Protein AF-A0AAP2KZ64-F1 (afdb_monomer_lite)

Structure (mmCIF, N/CA/C/O backbone):
data_AF-A0AAP2KZ64-F1
#
_entry.id   AF-A0AAP2KZ64-F1
#
loop_
_atom_site.group_PDB
_atom_site.id
_atom_site.type_symbol
_atom_site.label_atom_id
_atom_site.label_alt_id
_atom_site.label_comp_id
_atom_site.label_asym_id
_atom_site.label_entity_id
_atom_site.label_seq_id
_atom_site.pdbx_PDB_ins_code
_atom_site.Cartn_x
_atom_site.Cartn_y
_atom_site.Cartn_z
_atom_site.occupancy
_atom_site.B_iso_or_equiv
_atom_site.auth_seq_id
_atom_site.auth_comp_id
_atom_site.auth_asym_id
_atom_site.auth_atom_id
_atom_site.pdbx_PDB_model_num
ATOM 1 N N . MET A 1 1 ? 0.411 -4.160 -21.267 1.00 91.44 1 MET A N 1
ATOM 2 C CA . MET A 1 1 ? 0.367 -4.655 -19.869 1.00 91.44 1 MET A CA 1
ATOM 3 C C . MET A 1 1 ? -0.838 -4.017 -19.192 1.00 91.44 1 MET A C 1
ATOM 5 O O . MET A 1 1 ? -1.169 -2.903 -19.572 1.00 91.44 1 MET A O 1
ATOM 9 N N . ASN A 1 2 ? -1.515 -4.678 -18.248 1.00 93.38 2 ASN A N 1
ATOM 10 C CA . ASN A 1 2 ? -2.623 -4.044 -17.516 1.00 93.38 2 ASN A CA 1
ATOM 11 C C . ASN A 1 2 ? -2.088 -2.845 -16.687 1.00 93.38 2 ASN A C 1
ATOM 13 O O . ASN A 1 2 ? -1.080 -3.012 -15.989 1.00 93.38 2 ASN A O 1
ATOM 17 N N . PRO A 1 3 ? -2.738 -1.661 -16.728 1.00 96.75 3 PRO A N 1
ATOM 18 C CA . PRO A 1 3 ? -2.395 -0.515 -15.885 1.00 96.75 3 PRO A CA 1
ATOM 19 C C . PRO A 1 3 ? -2.244 -0.835 -14.392 1.00 96.75 3 PRO A C 1
ATOM 21 O O . PRO A 1 3 ? -1.328 -0.323 -13.752 1.00 96.75 3 PRO A O 1
ATOM 24 N N . GLU A 1 4 ? -3.092 -1.702 -13.834 1.00 97.00 4 GLU A N 1
ATOM 25 C CA . GLU A 1 4 ? -3.027 -2.089 -12.417 1.00 97.00 4 GLU A CA 1
ATOM 26 C C . GLU A 1 4 ? -1.751 -2.878 -12.083 1.00 97.00 4 GLU A C 1
ATOM 28 O O . GLU A 1 4 ? -1.150 -2.686 -11.021 1.00 97.00 4 GLU A O 1
ATOM 33 N N . THR A 1 5 ? -1.287 -3.718 -13.011 1.00 97.94 5 THR A N 1
ATOM 34 C CA . THR A 1 5 ? -0.024 -4.449 -12.875 1.00 97.94 5 THR A CA 1
ATOM 35 C C . THR A 1 5 ? 1.155 -3.483 -12.873 1.00 97.94 5 THR A C 1
ATOM 37 O O . THR A 1 5 ? 1.983 -3.542 -11.967 1.00 97.94 5 THR A O 1
ATOM 40 N N . MET A 1 6 ? 1.209 -2.547 -13.829 1.00 98.44 6 MET A N 1
ATOM 41 C CA . MET A 1 6 ? 2.279 -1.539 -13.877 1.00 98.44 6 MET A CA 1
ATOM 42 C C . MET A 1 6 ? 2.272 -0.658 -12.627 1.00 98.44 6 MET A C 1
ATOM 44 O O . MET A 1 6 ? 3.324 -0.429 -12.035 1.00 98.44 6 MET A O 1
ATOM 48 N N . TYR A 1 7 ? 1.091 -0.234 -12.174 1.00 98.50 7 TYR A N 1
ATOM 49 C CA . TYR A 1 7 ? 0.931 0.507 -10.928 1.00 98.50 7 TYR A CA 1
ATOM 50 C C . TYR A 1 7 ? 1.489 -0.260 -9.724 1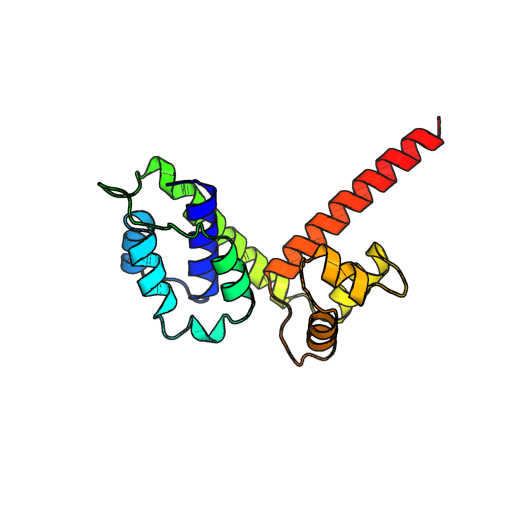.00 98.50 7 TYR A C 1
ATOM 52 O O . TYR A 1 7 ? 2.312 0.268 -8.976 1.00 98.50 7 TYR A O 1
ATOM 60 N N . THR A 1 8 ? 1.116 -1.530 -9.574 1.00 98.12 8 THR A N 1
ATOM 61 C CA . THR A 1 8 ? 1.605 -2.392 -8.490 1.00 98.12 8 THR A CA 1
ATOM 62 C C . THR A 1 8 ? 3.123 -2.592 -8.571 1.00 98.12 8 THR A C 1
ATOM 64 O O . THR A 1 8 ? 3.801 -2.514 -7.550 1.00 98.12 8 THR A O 1
ATOM 67 N N . LEU A 1 9 ? 3.696 -2.749 -9.767 1.00 98.56 9 LEU A N 1
ATOM 68 C CA . LEU A 1 9 ? 5.148 -2.852 -9.964 1.00 98.56 9 LEU A CA 1
ATOM 69 C C . LEU A 1 9 ? 5.902 -1.579 -9.573 1.00 98.56 9 LEU A C 1
ATOM 71 O O . LEU A 1 9 ? 6.990 -1.665 -9.002 1.00 98.56 9 LEU A O 1
ATOM 75 N N . GLY A 1 10 ? 5.322 -0.404 -9.821 1.00 98.38 10 GLY A N 1
ATOM 76 C CA . GLY A 1 10 ? 5.857 0.863 -9.327 1.00 98.38 10 GLY A CA 1
ATOM 77 C C . GLY A 1 10 ? 5.922 0.899 -7.803 1.00 98.38 10 GLY A C 1
ATOM 78 O O . GLY A 1 10 ? 6.960 1.239 -7.230 1.00 98.38 10 GLY A O 1
ATOM 79 N N . GLN A 1 11 ? 4.844 0.464 -7.140 1.00 98.12 11 GLN A N 1
ATOM 80 C CA . GLN A 1 11 ? 4.801 0.353 -5.679 1.00 98.12 11 GLN A CA 1
ATOM 81 C C . GLN A 1 11 ? 5.845 -0.642 -5.160 1.00 98.12 11 GLN A C 1
ATOM 83 O O . GLN A 1 11 ? 6.593 -0.308 -4.246 1.00 98.12 11 GLN A O 1
ATOM 88 N N . ILE A 1 12 ? 5.943 -1.829 -5.772 1.00 98.31 12 ILE A N 1
ATOM 89 C CA . ILE A 1 12 ? 6.925 -2.864 -5.408 1.00 98.31 12 ILE A CA 1
ATOM 90 C C . ILE A 1 12 ? 8.343 -2.322 -5.526 1.00 98.31 12 ILE A C 1
ATOM 92 O O . ILE A 1 12 ? 9.148 -2.499 -4.616 1.00 98.31 12 ILE A O 1
ATOM 96 N N . THR A 1 13 ? 8.641 -1.629 -6.623 1.00 98.38 13 THR A N 1
ATOM 97 C CA . THR A 1 13 ? 9.978 -1.096 -6.884 1.00 98.38 13 THR A CA 1
ATOM 98 C C . THR A 1 13 ? 10.357 -0.074 -5.821 1.00 98.38 13 THR A C 1
ATOM 100 O O . THR A 1 13 ? 11.416 -0.198 -5.212 1.00 98.38 13 THR A O 1
ATOM 103 N N . ARG A 1 14 ? 9.477 0.891 -5.523 1.00 97.50 14 ARG A N 1
ATOM 104 C CA . ARG A 1 14 ? 9.742 1.882 -4.472 1.00 97.50 14 ARG A CA 1
ATOM 105 C C . ARG A 1 14 ? 9.809 1.258 -3.075 1.00 97.50 14 ARG A C 1
ATOM 107 O O . ARG A 1 14 ? 10.586 1.716 -2.246 1.00 97.50 14 ARG A O 1
ATOM 114 N N . CYS A 1 15 ? 9.000 0.234 -2.812 1.00 96.81 15 CYS A N 1
ATOM 115 C CA . CYS A 1 15 ? 8.987 -0.507 -1.553 1.00 96.81 15 CYS A CA 1
ATOM 116 C C . CYS A 1 15 ? 10.301 -1.268 -1.323 1.00 96.81 15 CYS A C 1
ATOM 118 O O . CYS A 1 15 ? 10.896 -1.167 -0.253 1.00 96.81 15 CYS A O 1
ATOM 120 N N . ALA A 1 16 ? 10.777 -1.987 -2.339 1.00 97.31 16 ALA A N 1
ATOM 121 C CA . ALA A 1 16 ? 12.004 -2.771 -2.272 1.00 97.31 16 ALA A CA 1
ATOM 122 C C . ALA A 1 16 ? 13.276 -1.908 -2.335 1.00 97.31 16 ALA A C 1
ATOM 124 O O . ALA A 1 16 ? 14.313 -2.323 -1.821 1.00 97.31 16 ALA A O 1
ATOM 125 N N . LEU A 1 17 ? 13.207 -0.725 -2.956 1.00 96.75 17 LEU A N 1
ATOM 126 C CA . LEU A 1 17 ? 14.326 0.200 -3.171 1.00 96.75 17 LEU A CA 1
ATOM 127 C C . LEU A 1 17 ? 13.964 1.593 -2.608 1.00 96.75 17 LEU A C 1
ATOM 129 O O . LEU A 1 17 ? 13.648 2.519 -3.366 1.00 96.75 17 LEU A O 1
ATOM 133 N N . PRO A 1 18 ? 13.981 1.758 -1.270 1.00 92.69 18 PRO A N 1
ATOM 134 C CA . PRO A 1 18 ? 13.498 2.970 -0.600 1.00 92.69 18 PRO A CA 1
ATOM 135 C C . PRO A 1 18 ? 14.346 4.219 -0.877 1.00 92.69 18 PRO A C 1
ATOM 137 O O . PRO A 1 18 ? 13.838 5.333 -0.753 1.00 92.69 18 PRO A O 1
ATOM 140 N N . ASP A 1 19 ? 15.591 4.063 -1.324 1.00 93.62 19 ASP A N 1
ATOM 141 C CA . ASP A 1 19 ? 16.456 5.180 -1.734 1.00 93.62 19 ASP A CA 1
ATOM 142 C C . ASP A 1 19 ? 16.329 5.504 -3.230 1.00 93.62 19 ASP A C 1
ATOM 144 O O . ASP A 1 19 ? 16.741 6.565 -3.685 1.00 93.62 19 ASP A O 1
ATOM 148 N N . GLY A 1 20 ? 15.641 4.643 -3.980 1.00 93.94 20 GLY A N 1
ATOM 149 C CA . GLY A 1 20 ? 15.450 4.757 -5.419 1.00 93.94 20 GLY A CA 1
ATOM 150 C C . GLY A 1 20 ? 16.047 3.570 -6.162 1.00 93.94 20 GLY A C 1
ATOM 151 O O . GLY A 1 20 ? 16.956 2.906 -5.670 1.00 93.94 20 GLY A O 1
ATOM 152 N N . ALA A 1 21 ? 15.495 3.279 -7.336 1.00 95.19 21 ALA A N 1
ATOM 153 C CA . ALA A 1 21 ? 16.067 2.298 -8.248 1.00 95.19 21 ALA A CA 1
ATOM 154 C C . ALA A 1 21 ? 16.974 2.996 -9.265 1.00 95.19 21 ALA A C 1
ATOM 156 O O . ALA A 1 21 ? 16.665 4.105 -9.705 1.00 95.19 21 ALA A O 1
ATOM 157 N N . GLU A 1 22 ? 18.047 2.318 -9.666 1.00 95.94 22 GLU A N 1
ATOM 158 C CA . GLU A 1 22 ? 18.917 2.793 -10.744 1.00 95.94 22 GLU A CA 1
ATOM 159 C C . GLU A 1 22 ? 18.136 2.930 -12.065 1.00 95.94 22 GLU A C 1
ATOM 161 O O . GLU A 1 22 ? 17.254 2.098 -12.333 1.00 95.94 22 GLU A O 1
ATOM 166 N N . PRO A 1 23 ? 18.452 3.927 -12.913 1.00 96.56 23 PRO A N 1
ATOM 167 C CA . PRO A 1 23 ? 17.749 4.159 -14.175 1.00 96.56 23 PRO A CA 1
ATOM 168 C C . PRO A 1 23 ? 17.663 2.915 -15.065 1.00 96.56 23 PRO A C 1
ATOM 170 O O . PRO A 1 23 ? 16.591 2.591 -15.566 1.00 96.56 23 PRO A O 1
ATOM 173 N N . GLU A 1 24 ? 18.740 2.134 -15.177 1.00 96.12 24 GLU A N 1
ATOM 174 C CA . GLU A 1 24 ? 18.758 0.926 -16.007 1.00 96.12 24 GLU A CA 1
ATOM 175 C C . GLU A 1 24 ? 17.820 -0.162 -15.465 1.00 96.12 24 GLU A C 1
ATOM 177 O O . GLU A 1 24 ? 17.284 -0.975 -16.220 1.00 96.12 24 GLU A O 1
ATOM 182 N N . MET A 1 25 ? 17.613 -0.211 -14.144 1.00 96.69 25 MET A N 1
ATOM 183 C CA . MET A 1 25 ? 16.641 -1.123 -13.548 1.00 96.69 25 MET A CA 1
ATOM 184 C C . MET A 1 25 ? 15.216 -0.676 -13.870 1.00 96.69 25 MET A C 1
ATOM 186 O O . MET A 1 25 ? 14.386 -1.518 -14.217 1.00 96.69 25 MET A O 1
ATOM 190 N N . ILE A 1 26 ? 14.949 0.630 -13.789 1.00 97.81 26 ILE A N 1
ATOM 191 C CA . ILE A 1 26 ? 13.664 1.213 -14.174 1.00 97.81 26 ILE A CA 1
ATOM 192 C C . ILE A 1 26 ? 13.358 0.918 -15.643 1.00 97.81 26 ILE A C 1
ATOM 194 O O . ILE A 1 26 ? 12.282 0.398 -15.928 1.00 97.81 26 ILE A O 1
ATOM 198 N N . ASP A 1 27 ? 14.306 1.151 -16.551 1.00 97.62 27 ASP A N 1
ATOM 199 C CA . ASP A 1 27 ? 14.132 0.891 -17.984 1.00 97.62 27 ASP A CA 1
ATOM 200 C C . ASP A 1 27 ? 13.751 -0.570 -18.251 1.00 97.62 27 ASP A C 1
ATOM 202 O O . ASP A 1 27 ? 12.831 -0.862 -19.021 1.00 97.62 27 ASP A O 1
ATOM 206 N N . VAL A 1 28 ? 14.403 -1.507 -17.551 1.00 98.12 28 VAL A N 1
ATOM 207 C CA . VAL A 1 28 ? 14.070 -2.931 -17.653 1.00 98.12 28 VAL A CA 1
ATOM 208 C C . VAL A 1 28 ? 12.664 -3.211 -17.134 1.00 98.12 28 VAL A C 1
ATOM 210 O O . VAL A 1 28 ? 11.938 -3.934 -17.799 1.00 98.12 28 VAL A O 1
ATOM 213 N N . ILE A 1 29 ? 12.237 -2.663 -15.993 1.00 97.94 29 ILE A N 1
ATOM 214 C CA . ILE A 1 29 ? 10.882 -2.912 -15.462 1.00 97.94 29 ILE A CA 1
ATOM 215 C C . ILE A 1 29 ? 9.810 -2.307 -16.374 1.00 97.94 29 ILE A C 1
ATOM 217 O O . ILE A 1 29 ? 8.761 -2.916 -16.585 1.00 97.94 29 ILE A O 1
ATOM 221 N N . LEU A 1 30 ? 10.073 -1.120 -16.923 1.00 98.19 30 LEU A N 1
ATOM 222 C CA . LEU A 1 30 ? 9.144 -0.426 -17.801 1.00 98.19 30 LEU A CA 1
ATOM 223 C C . LEU A 1 30 ? 8.919 -1.182 -19.108 1.00 98.19 30 LEU A C 1
ATOM 225 O O . LEU A 1 30 ? 7.795 -1.185 -19.589 1.00 98.19 30 LEU A O 1
ATOM 229 N N . VAL A 1 31 ? 9.938 -1.845 -19.665 1.00 98.06 31 VAL A N 1
ATOM 230 C CA . VAL A 1 31 ? 9.827 -2.577 -20.941 1.00 98.06 31 VAL A CA 1
ATOM 231 C C . VAL A 1 31 ? 9.556 -4.072 -20.734 1.00 98.06 31 VAL A C 1
ATOM 233 O O . VAL A 1 31 ? 8.773 -4.658 -21.482 1.00 98.06 31 VAL A O 1
ATOM 236 N N . GLN A 1 32 ? 10.163 -4.683 -19.716 1.00 98.38 32 GLN A N 1
ATOM 237 C CA . GLN A 1 32 ? 10.129 -6.112 -19.371 1.00 98.38 32 GLN A CA 1
ATOM 238 C C . GLN A 1 32 ? 9.746 -6.309 -17.886 1.00 98.38 32 GLN A C 1
ATOM 240 O O . GLN A 1 32 ? 10.604 -6.589 -17.041 1.00 98.38 32 GLN A O 1
ATOM 245 N N . PRO A 1 33 ? 8.456 -6.157 -17.537 1.00 98.00 33 PRO A N 1
ATOM 246 C CA . PRO A 1 33 ? 7.978 -6.118 -16.156 1.00 98.00 33 PRO A CA 1
ATOM 247 C C . PRO A 1 33 ? 8.298 -7.350 -15.302 1.00 98.00 33 PRO A C 1
ATOM 249 O O . PRO A 1 33 ? 8.655 -7.205 -14.133 1.00 98.00 33 PRO A O 1
ATOM 252 N N . ALA A 1 34 ? 8.188 -8.557 -15.859 1.00 98.19 34 ALA A N 1
ATOM 253 C CA . ALA A 1 34 ? 8.464 -9.797 -15.137 1.00 98.19 34 ALA A CA 1
ATOM 254 C C . ALA A 1 34 ? 9.971 -9.955 -14.888 1.00 98.19 34 ALA A C 1
ATOM 256 O O . ALA A 1 34 ? 10.397 -10.259 -13.770 1.00 98.19 34 ALA A O 1
ATOM 257 N N . THR A 1 35 ? 10.792 -9.668 -15.904 1.00 98.25 35 THR A N 1
ATOM 258 C CA . THR A 1 35 ? 12.257 -9.654 -15.768 1.00 98.25 35 THR A CA 1
ATOM 259 C C . THR A 1 35 ? 12.714 -8.582 -14.775 1.00 98.25 35 THR A C 1
ATOM 261 O O . THR A 1 35 ? 13.557 -8.842 -13.913 1.00 98.25 35 THR A O 1
ATOM 264 N N . GLY A 1 36 ? 12.143 -7.382 -14.858 1.00 98.06 36 GLY A N 1
ATOM 265 C CA . GLY A 1 36 ? 12.412 -6.278 -13.945 1.00 98.06 36 GLY A CA 1
ATOM 266 C C . GLY A 1 36 ? 12.044 -6.616 -12.503 1.00 98.06 36 GLY A C 1
ATOM 267 O O . GLY A 1 36 ? 12.877 -6.453 -11.612 1.00 98.06 36 GLY A O 1
ATOM 268 N N . LEU A 1 37 ? 10.854 -7.181 -12.270 1.00 98.19 37 LEU A N 1
ATOM 269 C CA . LEU A 1 37 ? 10.442 -7.666 -10.952 1.00 98.19 37 LEU A CA 1
ATOM 270 C C . LEU A 1 37 ? 11.446 -8.678 -10.392 1.00 98.19 37 LEU A C 1
ATOM 272 O O . LEU A 1 37 ? 11.871 -8.548 -9.247 1.00 98.19 37 LEU A O 1
ATOM 276 N N . ALA A 1 38 ? 11.887 -9.649 -11.195 1.00 97.94 38 ALA A N 1
ATOM 277 C CA . ALA A 1 38 ? 12.884 -10.623 -10.756 1.00 97.94 38 ALA A CA 1
ATOM 278 C C . ALA A 1 38 ? 14.208 -9.960 -10.330 1.00 97.94 38 ALA A C 1
ATOM 280 O O . ALA A 1 38 ? 14.843 -10.421 -9.380 1.00 97.94 38 ALA A O 1
ATOM 281 N N . LYS A 1 39 ? 14.623 -8.868 -10.988 1.00 97.94 39 LYS A N 1
ATOM 282 C CA . LYS A 1 39 ? 15.790 -8.072 -10.570 1.00 97.94 39 LYS A CA 1
ATOM 283 C C . LYS A 1 39 ? 15.537 -7.328 -9.259 1.00 97.94 39 LYS A C 1
ATOM 285 O O . LYS A 1 39 ? 16.375 -7.405 -8.364 1.00 97.94 39 LYS A O 1
ATOM 290 N N . VAL A 1 40 ? 14.382 -6.675 -9.120 1.00 97.88 40 VAL A N 1
ATOM 291 C CA . VAL A 1 40 ? 13.983 -5.964 -7.892 1.00 97.88 40 VAL A CA 1
ATOM 292 C C . VAL A 1 40 ? 13.969 -6.913 -6.695 1.00 97.88 40 VAL A C 1
ATOM 294 O O . VAL A 1 40 ? 14.582 -6.619 -5.671 1.00 97.88 40 VAL A O 1
ATOM 297 N N . MET A 1 41 ? 13.353 -8.089 -6.838 1.00 97.38 41 MET A N 1
ATOM 298 C CA . MET A 1 41 ? 13.254 -9.092 -5.770 1.00 97.38 41 MET A CA 1
ATOM 299 C C . MET A 1 41 ? 14.613 -9.664 -5.346 1.00 97.38 41 MET A C 1
ATOM 301 O O . MET A 1 41 ? 14.757 -10.142 -4.224 1.00 97.38 41 MET A O 1
ATOM 305 N N . ARG A 1 42 ? 15.622 -9.611 -6.224 1.00 96.62 42 ARG A N 1
ATOM 306 C CA . ARG A 1 42 ? 17.000 -10.036 -5.930 1.00 96.62 42 ARG A CA 1
ATOM 307 C C . ARG A 1 42 ? 17.873 -8.914 -5.368 1.00 96.62 42 ARG A C 1
ATOM 309 O O . ARG A 1 42 ? 19.035 -9.163 -5.051 1.00 96.62 42 ARG A O 1
ATOM 316 N N . SER A 1 43 ? 17.353 -7.692 -5.261 1.00 95.94 43 SER A N 1
ATOM 317 C CA . SER A 1 43 ? 18.118 -6.572 -4.719 1.00 95.94 43 SER A CA 1
ATOM 318 C C . SER A 1 43 ? 18.435 -6.787 -3.228 1.00 95.94 43 SER A C 1
ATOM 320 O O . SER A 1 43 ? 17.635 -7.389 -2.502 1.00 95.94 43 SER A O 1
ATOM 322 N N . PRO A 1 44 ? 19.580 -6.289 -2.723 1.00 94.81 44 PRO A N 1
ATOM 323 C CA . PRO A 1 44 ? 19.955 -6.462 -1.318 1.00 94.81 44 PRO A CA 1
ATOM 324 C C . PRO A 1 44 ? 18.945 -5.881 -0.323 1.00 94.81 44 PRO A C 1
ATOM 326 O O . PRO A 1 44 ? 18.872 -6.355 0.813 1.00 94.81 44 PRO A O 1
ATOM 329 N N . THR A 1 45 ? 18.185 -4.865 -0.737 1.00 95.69 45 THR A N 1
ATOM 330 C CA . THR A 1 45 ? 17.235 -4.133 0.104 1.00 95.69 45 THR A CA 1
ATOM 331 C C . THR A 1 45 ? 15.846 -4.768 0.147 1.00 95.69 45 THR A C 1
ATOM 333 O O . THR A 1 45 ? 15.162 -4.622 1.158 1.00 95.69 45 THR A O 1
ATOM 336 N N . ALA A 1 46 ? 15.451 -5.543 -0.873 1.00 94.50 46 ALA A N 1
ATOM 337 C CA . ALA A 1 46 ? 14.122 -6.162 -0.954 1.00 94.50 46 ALA A CA 1
ATOM 338 C C . ALA A 1 46 ? 13.769 -7.001 0.286 1.00 94.50 46 ALA A C 1
ATOM 340 O O . ALA A 1 46 ? 12.646 -6.948 0.779 1.00 94.50 46 ALA A O 1
ATOM 341 N N . LYS A 1 47 ? 14.746 -7.716 0.859 1.00 90.31 47 LYS A N 1
ATOM 342 C CA . LYS A 1 47 ? 14.550 -8.533 2.071 1.00 90.31 47 LYS A CA 1
ATOM 343 C C . LYS A 1 47 ? 14.148 -7.729 3.317 1.00 90.31 47 LYS A C 1
ATOM 345 O O . LYS A 1 47 ? 13.634 -8.313 4.265 1.00 90.31 47 LYS A O 1
ATOM 350 N N . TYR A 1 48 ? 14.391 -6.417 3.336 1.00 90.38 48 TYR A N 1
ATOM 351 C CA . TYR A 1 48 ? 14.020 -5.536 4.447 1.00 90.38 48 TYR A CA 1
ATOM 352 C C . TYR A 1 48 ? 12.645 -4.882 4.263 1.00 90.38 48 TYR A C 1
ATOM 354 O O . TYR A 1 48 ? 12.127 -4.305 5.214 1.00 90.38 48 TYR A O 1
ATOM 362 N N . ALA A 1 49 ? 12.035 -4.991 3.079 1.00 91.62 49 ALA A N 1
ATOM 363 C CA . ALA A 1 49 ? 10.716 -4.422 2.799 1.00 91.62 49 ALA A CA 1
ATOM 364 C C . ALA A 1 49 ? 9.569 -5.186 3.494 1.00 91.62 49 ALA A C 1
ATOM 366 O O . ALA A 1 49 ? 8.492 -4.635 3.719 1.00 91.62 49 ALA A O 1
ATOM 367 N N . GLY A 1 50 ? 9.818 -6.440 3.885 1.00 90.75 50 GLY A N 1
ATOM 368 C CA . GLY A 1 50 ? 8.949 -7.215 4.768 1.00 90.75 50 GLY A CA 1
ATOM 369 C C . GLY A 1 50 ? 7.503 -7.319 4.279 1.00 90.75 50 GLY A C 1
ATOM 370 O O . GLY A 1 50 ? 7.237 -7.591 3.113 1.00 90.75 50 GLY A O 1
ATOM 371 N N . GLU A 1 51 ? 6.562 -7.097 5.198 1.00 91.38 51 GLU A N 1
ATOM 372 C CA . GLU A 1 51 ? 5.135 -7.344 4.967 1.00 91.38 51 GLU A CA 1
ATOM 373 C C . GLU A 1 51 ? 4.513 -6.449 3.884 1.00 91.38 51 GLU A C 1
ATOM 375 O O . GLU A 1 51 ? 3.580 -6.882 3.208 1.00 91.38 51 GLU A O 1
ATOM 380 N N . ASP A 1 52 ? 5.013 -5.226 3.678 1.00 93.12 52 ASP A N 1
ATOM 381 C CA . ASP A 1 52 ? 4.534 -4.380 2.580 1.00 93.12 52 ASP A CA 1
ATOM 382 C C . ASP A 1 52 ? 4.832 -5.021 1.219 1.00 93.12 52 ASP A C 1
ATOM 384 O O . ASP A 1 52 ? 3.959 -5.057 0.350 1.00 93.12 52 ASP A O 1
ATOM 388 N N . LEU A 1 53 ? 6.032 -5.585 1.046 1.00 95.62 53 LEU A N 1
ATOM 389 C CA . LEU A 1 53 ? 6.411 -6.248 -0.198 1.00 95.62 53 LEU A CA 1
ATOM 390 C C . LEU A 1 53 ? 5.555 -7.493 -0.445 1.00 95.62 53 LEU A C 1
ATOM 392 O O . LEU A 1 53 ? 5.042 -7.656 -1.550 1.00 95.62 53 LEU A O 1
ATOM 396 N N . ASP A 1 54 ? 5.319 -8.313 0.582 1.00 93.75 54 ASP A N 1
ATOM 397 C CA . ASP A 1 54 ? 4.452 -9.497 0.485 1.00 93.75 54 ASP A CA 1
ATOM 398 C C . ASP A 1 54 ? 3.024 -9.116 0.045 1.00 93.75 54 ASP A C 1
ATOM 400 O O . ASP A 1 54 ? 2.443 -9.715 -0.868 1.00 93.75 54 ASP A O 1
ATOM 404 N N . ARG A 1 55 ? 2.457 -8.063 0.655 1.00 92.31 55 ARG A N 1
ATOM 405 C CA . ARG A 1 55 ? 1.126 -7.538 0.306 1.00 92.31 55 ARG A CA 1
ATOM 406 C C . ARG A 1 55 ? 1.075 -7.008 -1.123 1.00 92.31 55 ARG A C 1
ATOM 408 O O . ARG A 1 55 ? 0.068 -7.190 -1.799 1.00 92.31 55 ARG A O 1
ATOM 415 N N . LEU A 1 56 ? 2.128 -6.348 -1.594 1.00 95.75 56 LEU A N 1
ATOM 416 C CA . LEU A 1 56 ? 2.176 -5.829 -2.959 1.00 95.75 56 LEU A CA 1
ATOM 417 C C . LEU A 1 56 ? 2.350 -6.944 -3.995 1.00 95.75 56 LEU A C 1
ATOM 419 O O . LEU A 1 56 ? 1.655 -6.938 -5.007 1.00 95.75 56 LEU A O 1
ATOM 423 N N . VAL A 1 57 ? 3.224 -7.918 -3.737 1.00 96.31 57 VAL A N 1
ATOM 424 C CA . VAL A 1 57 ? 3.456 -9.057 -4.638 1.00 96.31 57 VAL A CA 1
ATOM 425 C C . VAL A 1 57 ? 2.191 -9.901 -4.790 1.00 96.31 57 VAL A C 1
ATOM 427 O O . VAL A 1 57 ? 1.857 -10.274 -5.908 1.00 96.31 57 VAL A O 1
ATOM 430 N N . SER A 1 58 ? 1.430 -10.119 -3.713 1.00 94.44 58 SER A N 1
ATOM 431 C CA . SER A 1 58 ? 0.157 -10.864 -3.776 1.00 94.44 58 SER A CA 1
ATOM 432 C C . SER A 1 58 ? -0.947 -10.199 -4.614 1.00 94.44 58 SER A C 1
ATOM 434 O O . SER A 1 58 ? -1.972 -10.822 -4.870 1.00 94.44 58 SER A O 1
ATOM 436 N N . ARG A 1 59 ? -0.760 -8.944 -5.049 1.00 94.56 59 ARG A N 1
ATOM 437 C CA . ARG A 1 59 ? -1.680 -8.238 -5.960 1.00 94.56 59 ARG A CA 1
ATOM 438 C C . ARG A 1 59 ? -1.323 -8.420 -7.435 1.00 94.56 59 ARG A C 1
ATOM 440 O O . ARG A 1 59 ? -2.085 -7.989 -8.297 1.00 94.56 59 ARG A O 1
ATOM 447 N N . LEU A 1 60 ? -0.151 -8.974 -7.736 1.00 97.06 60 LEU A N 1
ATOM 448 C CA . LEU A 1 60 ? 0.246 -9.254 -9.109 1.00 97.06 60 LEU A CA 1
ATOM 449 C C . LEU A 1 60 ? -0.544 -10.448 -9.664 1.00 97.06 60 LEU A C 1
ATOM 451 O O . LEU A 1 60 ? -0.938 -11.324 -8.898 1.00 97.06 60 LEU A O 1
ATOM 455 N N . PRO A 1 61 ? -0.769 -10.500 -10.988 1.00 96.56 61 PRO A N 1
ATOM 456 C CA . PRO A 1 61 ? -1.364 -11.673 -11.613 1.00 96.56 61 PRO A CA 1
ATOM 457 C C . PRO A 1 61 ? -0.406 -12.873 -11.538 1.00 96.56 61 PRO A C 1
ATOM 459 O O . PRO A 1 61 ? 0.804 -12.714 -11.717 1.00 96.56 61 PRO A O 1
ATOM 462 N N . ASP A 1 62 ? -0.954 -14.072 -11.324 1.00 94.62 62 ASP A N 1
ATOM 463 C CA . ASP A 1 62 ? -0.178 -15.318 -11.210 1.00 94.62 62 ASP A CA 1
ATOM 464 C C . ASP A 1 62 ? 0.609 -15.657 -12.492 1.00 94.62 62 ASP A C 1
ATOM 466 O O . ASP A 1 62 ? 1.633 -16.337 -12.442 1.00 94.62 62 ASP A O 1
ATOM 470 N N . ASP A 1 63 ? 0.152 -15.170 -13.648 1.00 94.62 63 ASP A N 1
ATOM 471 C CA . ASP A 1 63 ? 0.727 -15.401 -14.977 1.00 94.62 63 ASP A CA 1
ATOM 472 C C . ASP A 1 63 ? 1.557 -14.213 -15.504 1.00 94.62 63 ASP A C 1
ATOM 474 O O . ASP A 1 63 ? 1.751 -14.057 -16.717 1.00 94.62 63 ASP A O 1
ATOM 478 N N . LEU A 1 64 ? 2.077 -13.371 -14.598 1.00 96.69 64 LEU A N 1
ATOM 479 C CA . LEU A 1 64 ? 2.922 -12.232 -14.953 1.00 96.69 64 LEU A CA 1
ATOM 480 C C . LEU A 1 64 ? 4.090 -12.658 -15.858 1.00 96.69 64 LEU A C 1
ATOM 482 O O . LEU A 1 64 ? 4.975 -13.420 -15.470 1.00 96.69 64 LEU A O 1
ATOM 486 N N . SER A 1 65 ? 4.122 -12.098 -17.064 1.00 97.12 65 SER A N 1
ATOM 487 C CA . SER A 1 65 ? 5.135 -12.379 -18.078 1.00 97.12 65 SER A CA 1
ATOM 488 C C . SER A 1 65 ? 5.473 -11.127 -18.886 1.00 97.12 65 SER A C 1
ATOM 490 O O . SER A 1 65 ? 4.705 -10.161 -18.930 1.00 97.12 65 SER A O 1
ATOM 492 N N . ASP A 1 66 ? 6.646 -11.131 -19.521 1.00 98.06 66 ASP A N 1
ATOM 493 C CA . ASP A 1 66 ? 7.067 -10.022 -20.372 1.00 98.06 66 ASP A CA 1
ATOM 494 C C . ASP A 1 66 ? 6.285 -10.034 -21.696 1.00 98.06 66 ASP A C 1
ATOM 496 O O . ASP A 1 66 ? 6.293 -11.042 -22.414 1.00 98.06 66 ASP A O 1
ATOM 500 N N . PRO A 1 67 ? 5.616 -8.928 -22.067 1.00 96.00 67 PRO A N 1
ATOM 501 C CA . PRO A 1 67 ? 4.900 -8.861 -23.331 1.00 96.00 67 PRO A CA 1
ATOM 502 C C . PRO A 1 67 ? 5.875 -8.900 -24.512 1.00 96.00 67 PRO A C 1
ATOM 504 O O . PRO A 1 67 ? 6.955 -8.304 -24.486 1.00 96.00 67 PRO A O 1
ATOM 507 N N . LYS A 1 68 ? 5.471 -9.562 -25.602 1.00 94.56 68 LYS A N 1
ATOM 508 C CA . LYS A 1 68 ? 6.235 -9.558 -26.858 1.00 94.56 68 LYS A CA 1
ATOM 509 C C . LYS A 1 68 ? 6.376 -8.124 -27.377 1.00 94.56 68 LYS A C 1
ATOM 511 O O . LYS A 1 68 ? 5.373 -7.456 -27.601 1.00 94.56 68 LYS A O 1
ATOM 516 N N . GLY A 1 69 ? 7.614 -7.678 -27.593 1.00 93.50 69 GLY A N 1
ATOM 517 C CA . GLY A 1 69 ? 7.914 -6.302 -28.012 1.00 93.50 69 GLY A CA 1
ATOM 518 C C . GLY A 1 69 ? 7.959 -5.278 -26.870 1.00 93.50 69 GLY A C 1
ATOM 519 O O . GLY A 1 69 ? 8.204 -4.107 -27.137 1.00 93.50 69 GLY A O 1
ATOM 520 N N . GLY A 1 70 ? 7.775 -5.716 -25.621 1.00 96.25 70 GLY A N 1
ATOM 521 C CA . GLY A 1 70 ? 7.808 -4.865 -24.436 1.00 96.25 70 GLY A CA 1
ATOM 522 C C . GLY A 1 70 ? 6.523 -4.067 -24.199 1.00 96.25 70 GLY A C 1
ATOM 523 O O . GLY A 1 70 ? 5.592 -4.071 -25.007 1.00 96.25 70 GLY A O 1
ATOM 524 N N . VAL A 1 71 ? 6.432 -3.415 -23.039 1.00 96.88 71 VAL A N 1
ATOM 525 C CA . VAL A 1 71 ? 5.327 -2.489 -22.741 1.00 96.88 71 VAL A CA 1
ATOM 526 C C . VAL A 1 71 ? 5.549 -1.188 -23.508 1.00 96.88 71 VAL A C 1
ATOM 528 O O . VAL A 1 71 ? 6.638 -0.613 -23.466 1.00 96.88 71 VAL A O 1
ATOM 531 N N . LYS A 1 72 ? 4.508 -0.704 -24.185 1.00 96.94 72 LYS A N 1
ATOM 532 C CA . LYS A 1 72 ? 4.558 0.558 -24.926 1.00 96.94 72 LYS A CA 1
ATOM 533 C C . LYS A 1 72 ? 4.682 1.752 -23.981 1.00 96.94 72 LYS A C 1
ATO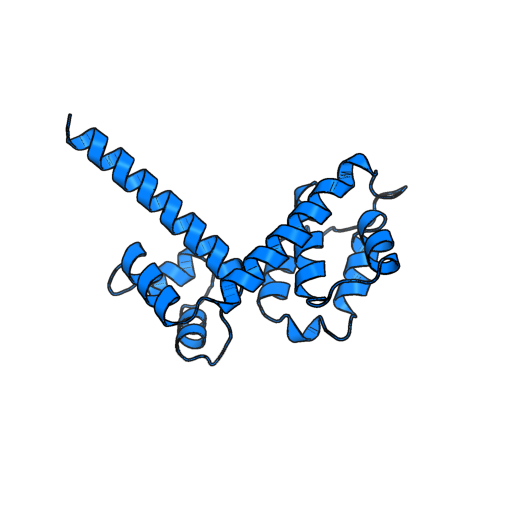M 535 O O . LYS A 1 72 ? 4.182 1.700 -22.862 1.00 96.94 72 LYS A O 1
ATOM 540 N N . ILE A 1 73 ? 5.296 2.838 -24.446 1.00 96.69 73 ILE A N 1
ATOM 541 C CA . ILE A 1 73 ? 5.557 4.039 -23.634 1.00 96.69 73 ILE A CA 1
ATOM 542 C C . ILE A 1 73 ? 4.258 4.627 -23.065 1.00 96.69 73 ILE A C 1
ATOM 544 O O . ILE A 1 73 ? 4.206 4.981 -21.889 1.00 96.69 73 ILE A O 1
ATOM 548 N N . GLU A 1 74 ? 3.184 4.675 -23.855 1.00 95.56 74 GLU A N 1
ATOM 549 C CA . GLU A 1 74 ? 1.875 5.172 -23.413 1.00 95.56 74 GLU A CA 1
ATOM 550 C C . GLU A 1 74 ? 1.257 4.355 -22.260 1.00 95.56 74 GLU A C 1
ATOM 552 O O . GLU A 1 74 ? 0.486 4.895 -21.467 1.00 95.56 74 GLU A O 1
ATOM 557 N N . ASP A 1 75 ? 1.656 3.089 -22.109 1.00 96.62 75 ASP A N 1
ATOM 558 C CA . ASP A 1 75 ? 1.172 2.174 -21.070 1.00 96.62 75 ASP A CA 1
ATOM 559 C C . ASP A 1 75 ? 2.078 2.155 -19.819 1.00 96.62 75 ASP A C 1
ATOM 561 O O . ASP A 1 75 ? 1.787 1.452 -18.849 1.00 96.62 75 ASP A O 1
ATOM 565 N N . GLN A 1 76 ? 3.188 2.904 -19.816 1.00 97.75 76 GLN A N 1
ATOM 566 C CA . GLN A 1 76 ? 4.168 2.915 -18.721 1.00 97.75 76 GLN A CA 1
ATOM 567 C C . GLN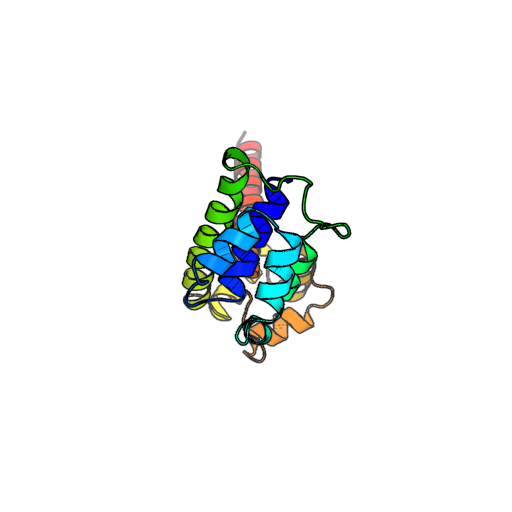 A 1 76 ? 3.817 3.903 -17.599 1.00 97.75 76 GLN A C 1
ATOM 569 O O . GLN A 1 76 ? 4.258 3.730 -16.464 1.00 97.75 76 GLN A O 1
ATOM 574 N N . GLY A 1 77 ? 2.987 4.914 -17.872 1.00 98.12 77 GLY A N 1
ATOM 575 C CA . GLY A 1 77 ? 2.589 5.940 -16.897 1.00 98.12 77 GLY A CA 1
ATOM 576 C C . GLY A 1 77 ? 2.087 5.415 -15.537 1.00 98.12 77 GLY A C 1
ATOM 577 O O . GLY A 1 77 ? 2.498 5.956 -14.505 1.00 98.12 77 GLY A O 1
ATOM 578 N N . PR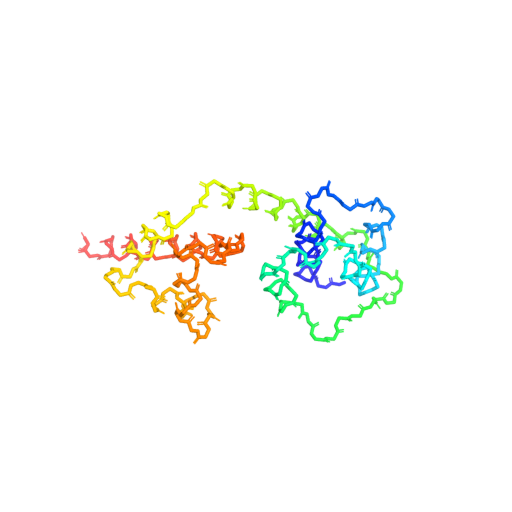O A 1 78 ? 1.260 4.349 -15.477 1.00 98.62 78 PRO A N 1
ATOM 579 C CA . PRO A 1 78 ? 0.786 3.796 -14.210 1.00 98.62 78 PRO A CA 1
ATOM 580 C C . PRO A 1 78 ? 1.909 3.349 -13.267 1.00 98.62 78 PRO A C 1
ATOM 582 O O . PRO A 1 78 ? 1.751 3.476 -12.055 1.00 98.62 78 PRO A O 1
ATOM 585 N N . PHE A 1 79 ? 3.055 2.900 -13.796 1.00 98.62 79 PHE A N 1
ATOM 586 C CA . PHE A 1 79 ? 4.225 2.563 -12.982 1.00 98.62 79 PHE A CA 1
ATOM 587 C C . PHE A 1 79 ? 4.692 3.749 -12.147 1.00 98.62 79 PHE A C 1
ATOM 589 O O . PHE A 1 79 ? 4.802 3.646 -10.927 1.00 98.62 79 PHE A O 1
ATOM 596 N N . TRP A 1 80 ? 4.900 4.899 -12.785 1.00 98.44 80 TRP A N 1
ATOM 597 C CA . TRP A 1 80 ? 5.341 6.107 -12.096 1.00 98.44 80 TRP A CA 1
ATOM 598 C C . TRP A 1 80 ? 4.317 6.581 -11.073 1.00 98.44 80 TRP A C 1
ATOM 600 O O . TRP A 1 80 ? 4.685 6.984 -9.969 1.00 98.44 80 TRP A O 1
ATOM 610 N N . LEU A 1 81 ? 3.028 6.462 -11.397 1.00 98.00 81 LEU A N 1
ATOM 611 C CA . LEU A 1 81 ? 1.965 6.777 -10.452 1.00 98.00 81 LEU A CA 1
ATOM 612 C C . LEU A 1 81 ? 2.064 5.908 -9.190 1.00 98.00 81 LEU A C 1
ATOM 614 O O . LEU A 1 81 ? 2.039 6.440 -8.082 1.00 98.00 81 LEU A O 1
ATOM 618 N N . GLY A 1 82 ? 2.224 4.592 -9.348 1.00 97.31 82 GLY A N 1
ATOM 619 C CA . GLY A 1 82 ? 2.406 3.669 -8.228 1.00 97.31 82 GLY A CA 1
ATOM 620 C C . GLY A 1 82 ? 3.676 3.955 -7.431 1.00 97.31 82 GLY A C 1
ATOM 621 O O . GLY A 1 82 ? 3.634 4.015 -6.203 1.00 97.31 82 GLY A O 1
ATOM 622 N N . TYR A 1 83 ? 4.786 4.206 -8.125 1.00 98.00 83 TYR A N 1
ATOM 623 C CA . TYR A 1 83 ? 6.087 4.507 -7.533 1.00 98.00 83 TYR A CA 1
ATOM 624 C C . TYR A 1 83 ? 6.040 5.739 -6.616 1.00 98.00 83 TYR A C 1
ATOM 626 O O . TYR A 1 83 ? 6.411 5.665 -5.441 1.00 98.00 83 TYR A O 1
ATOM 634 N N . TYR A 1 84 ? 5.532 6.869 -7.116 1.00 96.56 84 TYR A N 1
ATOM 635 C CA . TYR A 1 84 ? 5.476 8.111 -6.340 1.00 96.56 84 TYR A CA 1
ATOM 636 C C . TYR A 1 84 ? 4.380 8.101 -5.272 1.00 96.56 84 TYR A C 1
ATOM 638 O O . TYR A 1 84 ? 4.583 8.638 -4.183 1.00 96.56 84 TYR A O 1
ATOM 646 N N . GLN A 1 85 ? 3.236 7.459 -5.525 1.00 95.00 85 GLN A N 1
ATOM 647 C CA . GLN A 1 85 ? 2.212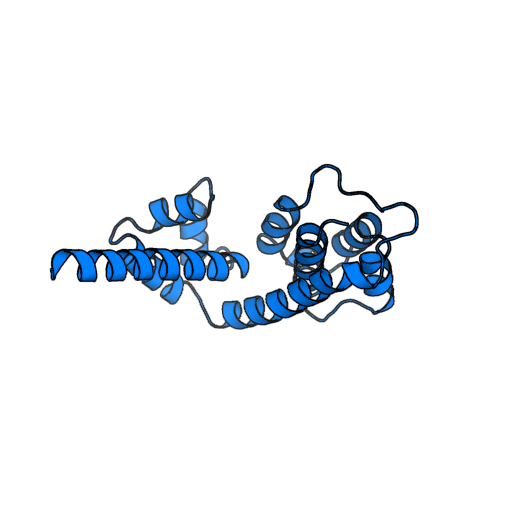 7.317 -4.489 1.00 95.00 85 GLN A CA 1
ATOM 648 C C . GLN A 1 85 ? 2.688 6.432 -3.337 1.00 95.00 85 GLN A C 1
ATOM 650 O O . GLN A 1 85 ? 2.399 6.743 -2.182 1.00 95.00 85 GLN A O 1
ATOM 655 N N . TRP A 1 86 ? 3.450 5.371 -3.623 1.00 95.50 86 TRP A N 1
ATOM 656 C CA . TRP A 1 86 ? 4.060 4.562 -2.573 1.00 95.50 86 TRP A CA 1
ATOM 657 C C . TRP A 1 86 ? 5.066 5.360 -1.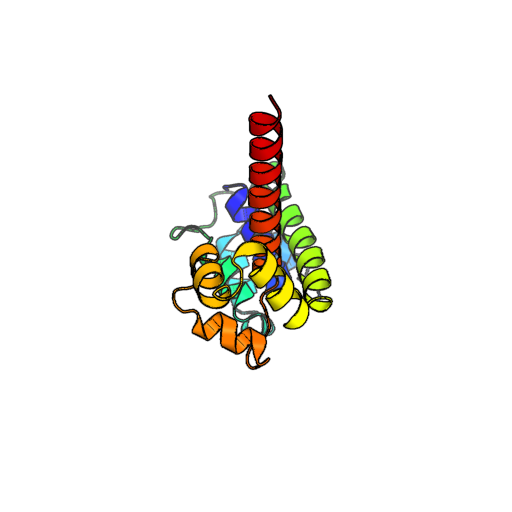748 1.00 95.50 86 TRP A C 1
ATOM 659 O O . TRP A 1 86 ? 5.043 5.281 -0.525 1.00 95.50 86 TRP A O 1
ATOM 669 N N . MET A 1 87 ? 5.909 6.167 -2.400 1.00 93.38 87 MET A N 1
ATOM 670 C CA . MET A 1 87 ? 6.850 7.057 -1.714 1.00 93.38 87 MET A CA 1
ATOM 671 C C . MET A 1 87 ? 6.125 7.958 -0.702 1.00 93.38 87 MET A C 1
ATOM 673 O O . MET A 1 87 ? 6.464 7.950 0.479 1.00 93.38 87 MET A O 1
ATOM 677 N N . ALA A 1 88 ? 5.070 8.650 -1.141 1.00 90.44 88 ALA A N 1
ATOM 678 C CA . ALA A 1 88 ? 4.275 9.513 -0.270 1.00 90.44 88 ALA A CA 1
ATOM 679 C C . ALA A 1 88 ? 3.569 8.734 0.857 1.00 90.44 88 ALA A C 1
ATOM 681 O O . ALA A 1 88 ? 3.484 9.211 1.989 1.00 90.44 88 ALA A O 1
ATOM 682 N N . ALA A 1 89 ? 3.064 7.530 0.565 1.00 90.31 89 ALA A N 1
ATOM 683 C CA . ALA A 1 89 ? 2.422 6.676 1.560 1.00 90.31 89 ALA A CA 1
ATOM 684 C C . ALA A 1 89 ? 3.411 6.188 2.627 1.00 90.31 89 ALA A C 1
ATOM 686 O O . ALA A 1 89 ? 3.083 6.218 3.810 1.00 90.31 89 ALA A O 1
ATOM 687 N N . ALA A 1 90 ? 4.618 5.785 2.228 1.00 89.12 90 ALA A N 1
ATOM 688 C CA . ALA A 1 90 ? 5.669 5.344 3.137 1.00 89.12 90 ALA A CA 1
ATOM 689 C C . ALA A 1 90 ? 6.133 6.479 4.059 1.00 89.12 90 ALA A C 1
ATOM 691 O O . ALA A 1 90 ? 6.296 6.266 5.259 1.00 89.12 90 ALA A O 1
ATOM 692 N N . ASP A 1 91 ? 6.284 7.698 3.539 1.00 88.19 91 ASP A N 1
ATOM 693 C CA . ASP A 1 91 ? 6.643 8.852 4.370 1.00 88.19 91 ASP A CA 1
ATOM 694 C C . ASP A 1 91 ? 5.533 9.224 5.351 1.00 88.19 91 ASP A C 1
ATOM 696 O O . ASP A 1 91 ? 5.803 9.489 6.521 1.00 88.19 91 ASP A O 1
ATOM 700 N N . LYS A 1 92 ? 4.270 9.149 4.919 1.00 85.44 92 LYS A N 1
ATOM 701 C CA . LYS A 1 92 ? 3.134 9.316 5.827 1.00 85.44 92 LYS A CA 1
ATOM 702 C C . LYS A 1 92 ? 3.089 8.218 6.893 1.00 85.44 92 LYS A C 1
ATOM 704 O O . LYS A 1 92 ? 2.809 8.515 8.048 1.00 85.44 92 LYS A O 1
ATOM 709 N N . ALA A 1 93 ? 3.382 6.970 6.529 1.00 87.06 93 ALA A N 1
ATOM 710 C CA . ALA A 1 93 ? 3.391 5.843 7.456 1.00 87.06 93 ALA A CA 1
ATOM 711 C C . ALA A 1 93 ? 4.436 6.011 8.567 1.00 87.06 93 ALA A C 1
ATOM 713 O O . ALA A 1 93 ? 4.161 5.637 9.700 1.00 87.06 93 ALA A O 1
ATOM 714 N N . LYS A 1 94 ? 5.591 6.634 8.284 1.00 86.44 94 LYS A N 1
ATOM 715 C CA . LYS A 1 94 ? 6.600 6.973 9.308 1.00 86.44 94 LYS A CA 1
ATOM 716 C C . LYS A 1 94 ? 6.082 7.959 10.362 1.00 86.44 94 LYS A C 1
ATOM 718 O O . LYS A 1 94 ? 6.629 8.005 11.457 1.00 86.44 94 LYS A O 1
ATOM 723 N N . ALA A 1 95 ? 5.064 8.754 10.031 1.00 88.12 95 ALA A N 1
ATOM 724 C CA . ALA A 1 95 ? 4.458 9.725 10.938 1.00 88.12 95 ALA A CA 1
ATOM 725 C C . ALA A 1 95 ? 3.307 9.143 11.781 1.00 88.12 95 ALA A C 1
ATOM 727 O O . ALA A 1 95 ? 2.774 9.852 12.629 1.00 88.12 95 ALA A O 1
ATOM 728 N N . CYS A 1 96 ? 2.908 7.886 11.552 1.00 91.69 96 CYS A N 1
ATOM 729 C CA . CYS A 1 96 ? 1.824 7.220 12.275 1.00 91.69 96 CYS A CA 1
ATOM 730 C C . CYS A 1 96 ? 2.332 5.954 12.980 1.00 91.69 96 CYS A C 1
ATOM 732 O O . CYS A 1 96 ? 3.252 5.286 12.509 1.00 91.69 96 CYS A O 1
ATOM 734 N N . GLY A 1 97 ? 1.706 5.585 14.095 1.00 94.06 97 GLY A N 1
ATOM 735 C CA . GLY A 1 97 ? 2.099 4.441 14.907 1.00 94.06 97 GLY A CA 1
ATOM 736 C C . GLY A 1 97 ? 0.926 3.765 15.627 1.00 94.06 97 GLY A C 1
ATOM 737 O O . GLY A 1 97 ? -0.233 3.901 15.228 1.00 94.06 97 GLY A O 1
ATOM 738 N N . PRO A 1 98 ? 1.204 2.992 16.693 1.00 96.06 98 PRO A N 1
ATOM 739 C CA . PRO A 1 98 ? 0.179 2.266 17.445 1.00 96.06 98 PRO A CA 1
ATOM 740 C C . PRO A 1 98 ? -0.960 3.144 17.985 1.00 96.06 98 PRO A C 1
ATOM 742 O O . PRO A 1 98 ? -2.101 2.687 18.061 1.00 96.06 98 PRO A O 1
ATOM 745 N N . ALA A 1 99 ? -0.674 4.399 18.343 1.00 95.94 99 ALA A N 1
ATOM 746 C CA . ALA A 1 99 ? -1.678 5.331 18.851 1.00 95.94 99 ALA A CA 1
ATOM 747 C C . ALA A 1 99 ? -2.730 5.655 17.779 1.00 95.94 99 ALA A C 1
ATOM 749 O O . ALA A 1 99 ? -3.920 5.429 18.001 1.00 95.94 99 ALA A O 1
ATOM 750 N N . GLU A 1 100 ? -2.292 6.070 16.589 1.00 96.56 100 GLU A N 1
ATOM 751 C CA . GLU A 1 100 ? -3.170 6.377 15.456 1.00 96.56 100 GLU A CA 1
ATOM 752 C C . GLU A 1 100 ? -3.924 5.127 14.977 1.00 96.56 100 GLU A C 1
ATOM 754 O O . GLU A 1 100 ? -5.082 5.212 14.566 1.00 96.56 100 GLU A O 1
ATOM 759 N N . LEU A 1 101 ? -3.296 3.947 15.059 1.00 97.12 101 LEU A N 1
ATOM 760 C CA . LEU A 1 101 ? -3.942 2.677 14.722 1.00 97.12 101 LEU A CA 1
ATOM 761 C C . LEU A 1 101 ? -5.090 2.368 15.691 1.00 97.12 101 LEU A C 1
ATOM 763 O O . LEU A 1 101 ? -6.172 1.970 15.257 1.00 97.12 101 LEU A O 1
ATOM 767 N N . SER A 1 102 ? -4.863 2.572 16.991 1.00 97.62 102 SER A N 1
ATOM 768 C CA . SER A 1 102 ? -5.891 2.393 18.017 1.00 97.62 102 SER A CA 1
ATOM 769 C C . SER A 1 102 ? -7.029 3.395 17.853 1.00 97.62 102 SER A C 1
ATOM 771 O O . SER A 1 102 ? -8.190 2.997 17.923 1.00 97.62 102 SER A O 1
ATOM 773 N N . GLU A 1 103 ? -6.723 4.670 17.608 1.00 97.81 103 GLU A N 1
ATOM 774 C CA . GLU A 1 103 ? -7.732 5.709 17.384 1.00 97.81 103 GLU A CA 1
ATOM 775 C C . GLU A 1 103 ? -8.602 5.380 16.164 1.00 97.81 103 GLU A C 1
ATOM 777 O O . GLU A 1 103 ? -9.831 5.335 16.262 1.00 97.81 103 GLU A O 1
ATOM 782 N N . ALA A 1 104 ? -7.976 5.053 15.030 1.00 96.81 104 ALA A N 1
ATOM 783 C CA . ALA A 1 104 ? -8.691 4.670 13.819 1.00 96.81 104 ALA A CA 1
ATOM 784 C C . ALA A 1 104 ? -9.540 3.407 14.025 1.00 96.81 104 ALA A C 1
ATOM 786 O O . ALA A 1 104 ? -10.688 3.348 13.582 1.00 96.81 104 ALA A O 1
ATOM 787 N N . GLY A 1 105 ? -8.998 2.398 14.712 1.00 97.12 105 GLY A N 1
ATOM 788 C CA . GLY A 1 105 ? -9.716 1.171 15.036 1.00 97.12 105 GLY A CA 1
ATOM 789 C C . GLY A 1 105 ? -10.955 1.434 15.891 1.00 97.12 105 GLY A C 1
ATOM 790 O O . GLY A 1 105 ? -12.053 1.000 15.536 1.00 97.12 105 GLY A O 1
ATOM 791 N N . GLN A 1 106 ? -10.801 2.181 16.984 1.00 97.44 106 GLN A N 1
ATOM 792 C CA . GLN A 1 106 ? -11.907 2.535 17.875 1.00 97.44 106 GLN A CA 1
ATOM 793 C C . GLN A 1 106 ? -12.973 3.362 17.151 1.00 97.44 106 GLN A C 1
ATOM 795 O O . GLN A 1 106 ? -14.157 3.060 17.278 1.00 97.44 106 GLN A O 1
ATOM 800 N N . ALA A 1 107 ? -12.573 4.336 16.328 1.00 96.75 107 ALA A N 1
ATOM 801 C CA . ALA A 1 107 ? -13.504 5.125 15.521 1.00 96.75 107 ALA A CA 1
ATOM 802 C C . ALA A 1 107 ? -14.306 4.262 14.528 1.00 96.75 107 ALA A C 1
ATOM 804 O O . ALA A 1 107 ? -15.467 4.550 14.240 1.00 96.75 107 ALA A O 1
ATOM 805 N N . LEU A 1 108 ? -13.701 3.196 13.997 1.00 96.19 108 LEU A N 1
ATOM 806 C CA . LEU A 1 108 ? -14.341 2.311 13.026 1.00 96.19 108 LEU A CA 1
ATOM 807 C C . LEU A 1 108 ? -15.253 1.247 13.652 1.00 96.19 108 LEU A C 1
ATOM 809 O O . LEU A 1 108 ? -16.249 0.878 13.020 1.00 96.19 108 LEU A O 1
ATOM 813 N N . TYR A 1 109 ? -14.894 0.713 14.823 1.00 95.94 109 TYR A N 1
ATOM 814 C CA . TYR A 1 109 ? -15.461 -0.539 15.350 1.00 95.94 109 TYR A CA 1
ATOM 815 C C . TYR A 1 109 ? -15.727 -0.544 16.869 1.00 95.94 109 TYR A C 1
ATOM 817 O O . TYR A 1 109 ? -16.295 -1.508 17.382 1.00 95.94 109 TYR A O 1
ATOM 825 N N . GLY A 1 110 ? -15.321 0.490 17.609 1.00 95.69 110 GLY A N 1
ATOM 826 C CA . GLY A 1 110 ? -15.475 0.558 19.065 1.00 95.69 110 GLY A CA 1
ATOM 827 C C . GLY A 1 110 ? -14.539 -0.385 19.831 1.00 95.69 110 GLY A C 1
ATOM 828 O O . GLY A 1 110 ? -13.391 -0.602 19.448 1.00 95.69 110 GLY A O 1
ATOM 829 N N . GLU A 1 111 ? -15.016 -0.950 20.944 1.00 93.38 111 GLU A N 1
ATOM 830 C CA . GLU A 1 111 ? -14.186 -1.714 21.894 1.00 93.38 111 GLU A CA 1
ATOM 831 C C . GLU A 1 111 ? -13.502 -2.951 21.282 1.00 93.38 111 GLU A C 1
ATOM 833 O O . GLU A 1 111 ? -12.389 -3.302 21.670 1.00 93.38 111 GLU A O 1
ATOM 838 N N . ARG A 1 112 ? -14.135 -3.614 20.304 1.00 91.88 112 ARG A N 1
ATOM 839 C CA . ARG A 1 112 ? -13.643 -4.871 19.697 1.00 91.88 112 ARG A CA 1
ATOM 840 C C . ARG A 1 112 ? -12.882 -4.668 18.384 1.00 91.88 112 ARG A C 1
ATOM 842 O O . ARG A 1 112 ? -12.809 -5.569 17.548 1.00 91.88 112 ARG A O 1
ATOM 849 N N . TRP A 1 113 ? -12.268 -3.500 18.216 1.00 96.62 113 TRP A N 1
ATOM 850 C CA . TRP A 1 113 ? -11.739 -3.064 16.928 1.00 96.62 113 TRP A CA 1
ATOM 851 C C . TRP A 1 113 ? -10.657 -3.941 16.304 1.00 96.62 113 TRP A C 1
ATOM 853 O O . TRP A 1 113 ? -10.602 -4.023 15.084 1.00 96.62 113 TRP A O 1
ATOM 863 N N . GLN A 1 114 ? -9.802 -4.607 17.084 1.00 96.19 114 GLN A N 1
ATOM 864 C CA . GLN A 1 114 ? -8.656 -5.337 16.522 1.00 96.19 114 GLN A CA 1
ATOM 865 C C . GLN A 1 114 ? -9.084 -6.495 15.612 1.00 96.19 114 GLN A C 1
ATOM 867 O O . GLN A 1 114 ? -8.516 -6.679 14.536 1.00 96.19 114 GLN A O 1
ATOM 872 N N . THR A 1 115 ? -10.097 -7.261 16.024 1.00 95.19 115 THR A N 1
ATOM 873 C CA . THR A 1 115 ? -10.618 -8.394 15.245 1.00 95.19 115 THR A CA 1
ATOM 874 C C . THR A 1 115 ? -11.364 -7.918 14.007 1.00 95.19 115 THR A C 1
ATOM 876 O O . THR A 1 115 ? -11.173 -8.459 12.918 1.00 95.19 115 THR A O 1
ATOM 879 N N . ASP A 1 116 ? -12.189 -6.882 14.157 1.00 95.69 116 ASP A N 1
ATOM 880 C CA . ASP A 1 116 ? -12.975 -6.360 13.045 1.00 95.69 116 ASP A CA 1
ATOM 881 C C . ASP A 1 116 ? -12.101 -5.644 12.009 1.00 95.69 116 ASP A C 1
ATOM 883 O O . ASP A 1 116 ? -12.325 -5.804 10.807 1.00 95.69 116 ASP A O 1
ATOM 887 N N . LEU A 1 117 ? -11.067 -4.927 12.462 1.00 96.44 117 LEU A N 1
ATOM 888 C CA . LEU A 1 117 ? -10.069 -4.318 11.594 1.00 96.44 117 LEU A CA 1
ATOM 889 C C . LEU A 1 117 ? -9.274 -5.387 10.842 1.00 96.44 117 LEU A C 1
ATOM 891 O O . LEU A 1 117 ? -9.122 -5.273 9.630 1.00 96.44 117 LEU A O 1
ATOM 895 N N . ALA A 1 118 ? -8.798 -6.438 11.520 1.00 95.06 118 ALA A N 1
ATOM 896 C CA . ALA A 1 118 ? -8.072 -7.526 10.862 1.00 95.06 118 ALA A CA 1
ATOM 897 C C . ALA A 1 118 ? -8.895 -8.136 9.717 1.00 95.06 118 ALA A C 1
ATOM 899 O O . ALA A 1 118 ? -8.391 -8.277 8.604 1.00 95.06 118 ALA A O 1
ATOM 900 N N . ARG A 1 119 ? -10.185 -8.397 9.960 1.00 94.06 119 ARG A N 1
ATOM 901 C CA . ARG A 1 119 ? -11.112 -8.903 8.942 1.00 94.06 119 ARG A CA 1
ATOM 902 C C . ARG A 1 119 ? -11.262 -7.944 7.757 1.00 94.06 119 ARG A C 1
ATOM 904 O O . ARG A 1 119 ? -11.138 -8.386 6.619 1.00 94.06 119 ARG A O 1
ATOM 911 N N . ASP A 1 120 ? -11.498 -6.653 7.995 1.00 94.25 120 ASP A N 1
ATOM 912 C CA . ASP A 1 120 ? -11.671 -5.668 6.911 1.00 94.25 120 ASP A CA 1
ATOM 913 C C . ASP A 1 120 ? -10.365 -5.392 6.136 1.00 94.25 120 ASP A C 1
ATOM 915 O O . ASP A 1 120 ? -10.416 -4.984 4.972 1.00 94.25 120 ASP A O 1
ATOM 919 N N . LEU A 1 121 ? -9.204 -5.638 6.755 1.00 92.12 121 LEU A N 1
ATOM 920 C CA . LEU A 1 121 ? -7.883 -5.593 6.119 1.00 92.12 121 LEU A CA 1
ATOM 921 C C . LEU A 1 121 ? -7.507 -6.895 5.385 1.00 92.12 121 LEU A C 1
ATOM 923 O O . LEU A 1 121 ? -6.423 -6.961 4.795 1.00 92.12 121 LEU A O 1
ATOM 927 N N . GLY A 1 122 ? -8.361 -7.925 5.431 1.00 90.06 122 GLY A N 1
ATOM 928 C CA . GLY A 1 122 ? -8.095 -9.238 4.833 1.00 90.06 122 GLY A CA 1
ATOM 929 C C . GLY A 1 122 ? -7.003 -10.035 5.552 1.00 90.06 122 GLY A C 1
ATOM 930 O O . GLY A 1 122 ? -6.365 -10.899 4.957 1.00 90.06 122 GLY A O 1
ATOM 931 N N . ILE A 1 123 ? -6.748 -9.735 6.825 1.00 89.81 123 ILE A N 1
ATOM 932 C CA . ILE A 1 123 ? -5.732 -10.394 7.644 1.00 89.81 123 ILE A CA 1
ATOM 933 C C . ILE A 1 123 ? -6.399 -11.547 8.389 1.00 89.81 123 ILE A C 1
ATOM 935 O O . ILE A 1 123 ? -7.323 -11.339 9.171 1.00 89.81 123 ILE A O 1
ATOM 939 N N . GLY A 1 124 ? -5.908 -12.768 8.170 1.00 80.81 124 GLY A N 1
ATOM 940 C CA . GLY A 1 124 ? -6.532 -13.983 8.707 1.00 80.81 124 GLY A CA 1
ATOM 941 C C . GLY A 1 124 ? -6.553 -14.103 10.238 1.00 80.81 124 GLY A C 1
ATOM 942 O O . GLY A 1 124 ? -7.309 -14.915 10.760 1.00 80.81 124 GLY A O 1
ATOM 943 N N . ASP A 1 125 ? -5.751 -13.317 10.967 1.00 85.50 125 ASP A N 1
ATOM 944 C CA . ASP A 1 125 ? -5.681 -13.354 12.435 1.00 85.50 125 ASP A CA 1
ATOM 945 C C . ASP A 1 125 ? -5.385 -11.965 13.041 1.00 85.50 125 ASP A C 1
ATOM 947 O O . ASP A 1 125 ? -4.400 -11.301 12.697 1.00 85.50 125 ASP A O 1
ATOM 951 N N . ALA A 1 126 ? -6.193 -11.564 14.029 1.00 91.56 126 ALA A N 1
ATOM 952 C CA . ALA A 1 126 ? -6.024 -10.353 14.836 1.00 91.56 126 ALA A CA 1
ATOM 953 C C . ALA A 1 126 ? -4.708 -10.316 15.638 1.00 91.56 126 ALA A C 1
ATOM 955 O O . ALA A 1 126 ? -4.294 -9.260 16.121 1.00 91.56 126 ALA A O 1
ATOM 956 N N . ARG A 1 127 ? -4.003 -11.447 15.784 1.00 95.00 127 ARG A N 1
ATOM 957 C CA . ARG A 1 127 ? -2.635 -11.492 16.323 1.00 95.00 127 ARG A CA 1
ATOM 958 C C . ARG A 1 127 ? -1.689 -10.547 15.587 1.00 95.00 127 ARG A C 1
ATOM 960 O O . ARG A 1 127 ? -0.834 -9.953 16.236 1.00 95.00 127 ARG A O 1
ATOM 967 N N . ARG A 1 128 ? -1.852 -10.374 14.271 1.00 94.44 128 ARG A N 1
ATOM 968 C CA . ARG A 1 128 ? -1.023 -9.440 13.495 1.00 94.44 128 ARG A CA 1
ATOM 969 C C . ARG A 1 128 ? -1.216 -7.998 13.967 1.00 94.44 128 ARG A C 1
ATOM 971 O O . ARG A 1 128 ? -0.238 -7.313 14.233 1.00 94.44 128 ARG A O 1
ATOM 978 N N . VAL A 1 129 ? -2.468 -7.587 14.172 1.00 96.19 129 VAL A N 1
ATOM 979 C CA . VAL A 1 129 ? -2.808 -6.255 14.699 1.00 96.19 129 VAL A CA 1
ATOM 980 C C . VAL A 1 129 ? -2.213 -6.052 16.095 1.00 96.19 129 VAL A C 1
ATOM 982 O O . VAL A 1 129 ? -1.673 -4.991 16.388 1.00 96.19 129 VAL A O 1
ATOM 985 N N . ARG A 1 130 ? -2.221 -7.085 16.947 1.00 96.12 130 ARG A N 1
ATOM 986 C CA . ARG A 1 130 ? -1.575 -7.028 18.271 1.00 96.12 130 ARG A CA 1
ATOM 987 C C . ARG A 1 130 ? -0.056 -6.854 18.194 1.00 96.12 130 ARG A C 1
ATOM 989 O O . ARG A 1 130 ? 0.482 -6.089 18.982 1.00 96.12 130 ARG A O 1
ATOM 996 N N . GLN A 1 131 ? 0.614 -7.512 17.246 1.00 95.81 131 GLN A N 1
ATOM 997 C CA . GLN A 1 131 ? 2.062 -7.354 17.022 1.00 95.81 131 GLN A CA 1
ATOM 998 C C . GLN A 1 131 ? 2.433 -5.952 16.534 1.00 95.81 131 GLN A C 1
ATOM 1000 O O . GLN A 1 131 ? 3.495 -5.440 16.873 1.00 95.81 131 GLN A O 1
ATOM 1005 N N . TRP A 1 132 ? 1.559 -5.321 15.753 1.00 95.62 132 TRP A N 1
ATOM 1006 C CA . TRP A 1 132 ? 1.723 -3.917 15.391 1.00 95.62 132 TRP A CA 1
ATOM 1007 C C . TRP A 1 132 ? 1.574 -2.996 16.599 1.00 95.62 132 TRP A C 1
ATOM 1009 O O . TRP A 1 132 ? 2.371 -2.083 16.781 1.00 95.62 132 TRP A O 1
ATOM 1019 N N . MET A 1 133 ? 0.584 -3.264 17.453 1.00 96.75 133 MET A N 1
ATOM 1020 C CA . MET A 1 133 ? 0.344 -2.479 18.665 1.00 96.75 133 MET A CA 1
ATOM 1021 C C . MET A 1 133 ? 1.480 -2.582 19.690 1.00 96.75 133 MET A C 1
ATOM 1023 O O . MET A 1 133 ? 1.761 -1.599 20.369 1.00 96.75 133 MET A O 1
ATOM 1027 N N . SER A 1 134 ? 2.128 -3.745 19.811 1.00 96.06 134 SER A N 1
ATOM 1028 C CA . SER A 1 134 ? 3.286 -3.939 20.696 1.00 96.06 134 SER A CA 1
ATOM 1029 C C . SER A 1 134 ? 4.599 -3.409 20.114 1.00 96.06 134 SER A C 1
ATOM 1031 O O . SER A 1 134 ? 5.582 -3.311 20.842 1.00 96.06 134 SER A O 1
ATOM 1033 N N . GLY A 1 135 ? 4.635 -3.081 18.819 1.00 91.69 135 GLY A N 1
ATOM 1034 C CA . GLY A 1 135 ? 5.863 -2.719 18.111 1.00 91.69 135 GLY A CA 1
ATOM 1035 C C . GLY A 1 135 ? 6.745 -3.914 17.734 1.00 91.69 135 GLY A C 1
ATOM 1036 O O . GLY A 1 135 ? 7.814 -3.711 17.164 1.00 91.69 135 GLY A O 1
ATOM 1037 N N . ASP A 1 136 ? 6.296 -5.154 17.975 1.00 92.75 136 ASP A N 1
ATOM 1038 C CA . ASP A 1 136 ? 7.008 -6.370 17.546 1.00 92.75 136 ASP A CA 1
ATOM 1039 C C . ASP A 1 136 ? 7.168 -6.430 16.019 1.00 92.75 136 ASP A C 1
ATOM 1041 O O . ASP A 1 136 ? 8.067 -7.091 15.495 1.00 92.75 136 ASP A O 1
ATOM 1045 N N . ARG A 1 137 ? 6.258 -5.771 15.289 1.00 90.69 137 ARG A N 1
ATOM 1046 C CA . ARG A 1 137 ? 6.319 -5.590 13.837 1.00 90.69 137 ARG A CA 1
ATOM 1047 C C . ARG A 1 137 ? 5.930 -4.160 13.455 1.00 90.69 137 ARG A C 1
ATOM 1049 O O . ARG A 1 137 ? 4.983 -3.631 14.037 1.00 90.69 137 ARG A O 1
ATOM 1056 N N . PRO A 1 138 ? 6.582 -3.559 12.444 1.00 90.62 138 PRO A N 1
ATOM 1057 C CA . PRO A 1 138 ? 6.145 -2.275 11.908 1.00 90.62 138 PRO A CA 1
ATOM 1058 C C . PRO A 1 138 ? 4.765 -2.400 11.248 1.00 90.62 138 PRO A C 1
ATOM 1060 O O . PRO A 1 138 ? 4.425 -3.451 10.697 1.00 90.62 138 PRO A O 1
ATOM 1063 N N . ILE A 1 139 ? 3.985 -1.317 11.286 1.00 93.69 139 ILE A N 1
ATOM 1064 C CA . ILE A 1 139 ? 2.712 -1.220 10.563 1.00 93.69 139 ILE A CA 1
ATOM 1065 C C . ILE A 1 139 ? 3.023 -0.956 9.081 1.00 93.69 139 ILE A C 1
ATOM 1067 O O . ILE A 1 139 ? 3.668 0.053 8.787 1.00 93.69 139 ILE A O 1
ATOM 1071 N N . PRO A 1 140 ? 2.567 -1.814 8.150 1.00 93.25 140 PRO A N 1
ATOM 1072 C CA . PRO A 1 140 ? 2.828 -1.634 6.725 1.00 93.25 140 PRO A CA 1
ATOM 1073 C C . PRO A 1 140 ? 2.227 -0.321 6.189 1.00 93.25 140 PRO A C 1
ATOM 1075 O O . PRO A 1 140 ? 1.102 0.047 6.543 1.00 93.25 140 PRO A O 1
ATOM 1078 N N . ALA A 1 141 ? 2.922 0.375 5.289 1.00 92.31 141 ALA A N 1
ATOM 1079 C CA . ALA A 1 141 ? 2.427 1.610 4.676 1.00 92.31 141 ALA A CA 1
ATOM 1080 C C . ALA A 1 141 ? 1.090 1.400 3.945 1.00 92.31 141 ALA A C 1
ATOM 1082 O O . ALA A 1 141 ? 0.192 2.247 4.011 1.00 92.31 141 ALA A O 1
ATOM 1083 N N . GLY A 1 142 ? 0.915 0.233 3.313 1.00 89.31 142 GLY A N 1
ATOM 1084 C CA . GLY A 1 142 ? -0.341 -0.135 2.656 1.00 89.31 142 GLY A CA 1
ATOM 1085 C C . GLY A 1 142 ? -1.533 -0.228 3.619 1.00 89.31 142 GLY A C 1
ATOM 1086 O O . GLY A 1 142 ? -2.660 0.083 3.234 1.00 89.31 142 GLY A O 1
ATOM 1087 N N . VAL A 1 143 ? -1.297 -0.579 4.888 1.00 93.56 143 VAL A N 1
ATOM 1088 C CA . VAL A 1 143 ? -2.358 -0.695 5.903 1.00 93.56 143 VAL A CA 1
ATOM 1089 C C . VAL A 1 143 ? -2.964 0.669 6.226 1.00 93.56 143 VAL A C 1
ATOM 1091 O O . VAL A 1 143 ? -4.182 0.786 6.341 1.00 93.56 143 VAL A O 1
ATOM 1094 N N . TRP A 1 144 ? -2.158 1.731 6.278 1.00 94.31 144 TRP A N 1
ATOM 1095 C CA . TRP A 1 144 ? -2.668 3.091 6.480 1.00 94.31 144 TRP A CA 1
ATOM 1096 C C . TRP A 1 144 ? -3.553 3.571 5.328 1.00 94.31 144 TRP A C 1
ATOM 1098 O O . TRP A 1 144 ? -4.564 4.249 5.553 1.00 94.31 144 TRP A O 1
ATOM 1108 N N . ALA A 1 145 ? -3.203 3.204 4.092 1.00 88.31 145 ALA A N 1
ATOM 1109 C CA . ALA A 1 145 ? -4.027 3.493 2.923 1.00 88.31 145 ALA A CA 1
ATOM 1110 C C . ALA A 1 145 ? -5.379 2.762 3.002 1.00 88.31 145 ALA A C 1
ATOM 1112 O O . ALA A 1 145 ? -6.428 3.380 2.787 1.00 88.31 145 ALA A O 1
ATOM 1113 N N . ASP A 1 146 ? -5.372 1.485 3.393 1.00 92.00 146 ASP A N 1
ATOM 1114 C CA . ASP A 1 146 ? -6.587 0.694 3.598 1.00 92.00 146 ASP A CA 1
ATOM 1115 C C . ASP A 1 146 ? -7.476 1.262 4.713 1.00 92.00 146 ASP A C 1
ATOM 1117 O O . ASP A 1 146 ? -8.672 1.471 4.499 1.00 92.00 146 ASP A O 1
ATOM 1121 N N . ILE A 1 147 ? -6.900 1.597 5.869 1.00 95.25 147 ILE A N 1
ATOM 1122 C CA . ILE A 1 147 ? -7.617 2.224 6.989 1.00 95.25 147 ILE A CA 1
ATOM 1123 C C . ILE A 1 147 ? -8.263 3.539 6.546 1.00 95.25 147 ILE A C 1
ATOM 1125 O O . ILE A 1 147 ? -9.456 3.755 6.769 1.00 95.25 147 ILE A O 1
ATOM 1129 N N . THR A 1 148 ? -7.512 4.397 5.848 1.00 92.62 148 THR A N 1
ATOM 1130 C CA . THR A 1 148 ? -8.022 5.678 5.330 1.00 92.62 148 THR A CA 1
ATOM 1131 C C . THR A 1 148 ? -9.215 5.468 4.396 1.00 92.62 148 THR A C 1
ATOM 1133 O O . THR A 1 148 ? -10.215 6.188 4.474 1.00 92.62 148 THR A O 1
ATOM 1136 N N . ARG A 1 149 ? -9.138 4.465 3.513 1.00 92.31 149 ARG A N 1
ATOM 1137 C CA . ARG A 1 149 ? -10.229 4.098 2.602 1.00 92.31 149 ARG A CA 1
ATOM 1138 C C . ARG A 1 149 ? -11.469 3.632 3.369 1.00 92.31 149 ARG A C 1
ATOM 1140 O O . ARG A 1 149 ? -12.576 4.053 3.028 1.00 92.31 149 ARG A O 1
ATOM 1147 N N . ILE A 1 150 ? -11.307 2.796 4.396 1.00 95.75 150 ILE A N 1
ATOM 1148 C CA . ILE A 1 150 ? -12.422 2.300 5.217 1.00 95.75 150 ILE A CA 1
ATOM 1149 C C . ILE A 1 150 ? -13.082 3.458 5.982 1.00 95.75 150 ILE A C 1
ATOM 1151 O O . ILE A 1 150 ? -14.308 3.585 5.919 1.00 95.75 150 ILE A O 1
ATOM 1155 N N . LEU A 1 151 ? -12.291 4.324 6.629 1.00 96.00 151 LEU A N 1
ATOM 1156 C CA . LEU A 1 151 ? -12.768 5.512 7.352 1.00 96.00 151 LEU A CA 1
ATOM 1157 C C . LEU A 1 151 ? -13.616 6.412 6.454 1.00 96.00 151 LEU A C 1
ATOM 1159 O O . LEU A 1 151 ? -14.763 6.709 6.784 1.00 96.00 151 LEU A O 1
ATOM 1163 N N . ARG A 1 152 ? -13.095 6.786 5.278 1.00 95.44 152 ARG A N 1
ATOM 1164 C CA . ARG A 1 152 ? -13.824 7.630 4.317 1.00 95.44 152 ARG A CA 1
ATOM 1165 C C . ARG A 1 152 ? -15.138 6.993 3.883 1.00 95.44 152 ARG A C 1
ATOM 1167 O O . ARG A 1 152 ? -16.173 7.652 3.904 1.00 95.44 152 ARG A O 1
ATOM 1174 N N . ARG A 1 153 ? -15.113 5.706 3.525 1.00 95.00 153 ARG A N 1
ATOM 1175 C CA . ARG A 1 153 ? -16.310 4.978 3.085 1.00 95.00 153 ARG A CA 1
ATOM 1176 C C . ARG A 1 153 ? -17.386 4.951 4.171 1.00 95.00 153 ARG A C 1
ATOM 1178 O O . ARG A 1 153 ? -18.542 5.244 3.884 1.00 95.00 153 ARG A O 1
ATOM 1185 N N . ARG A 1 154 ? -17.025 4.613 5.414 1.00 95.06 154 ARG A N 1
ATOM 1186 C CA . ARG A 1 154 ? -17.991 4.560 6.524 1.00 95.06 154 ARG A CA 1
ATOM 1187 C C . ARG A 1 154 ? -18.498 5.948 6.912 1.00 95.06 154 ARG A C 1
ATOM 1189 O O . ARG A 1 154 ? -19.698 6.095 7.114 1.00 95.06 154 ARG A O 1
ATOM 1196 N N . GLY A 1 155 ? -17.627 6.957 6.936 1.00 95.19 155 GLY A N 1
ATOM 1197 C CA . GLY A 1 155 ? -18.014 8.343 7.210 1.00 95.19 155 GLY A CA 1
ATOM 1198 C C . GLY A 1 155 ? -19.020 8.885 6.192 1.00 95.19 155 GLY A C 1
ATOM 1199 O O . GLY A 1 155 ? -20.054 9.423 6.576 1.00 95.19 155 GLY A O 1
ATOM 1200 N N . LEU A 1 156 ? -18.781 8.661 4.894 1.00 95.75 156 LEU A N 1
ATOM 1201 C CA . LEU A 1 156 ? -19.726 9.044 3.839 1.00 95.75 156 LEU A CA 1
ATOM 1202 C C . LEU A 1 156 ? -21.072 8.316 3.970 1.00 95.75 156 LEU A C 1
ATOM 1204 O O . LEU A 1 156 ? -22.121 8.937 3.807 1.00 95.75 156 LEU A O 1
ATOM 1208 N N . ASN A 1 157 ? -21.059 7.022 4.309 1.00 95.94 157 ASN A N 1
ATOM 1209 C CA . ASN A 1 157 ? -22.288 6.261 4.543 1.00 95.94 157 ASN A CA 1
ATOM 1210 C C . ASN A 1 157 ? -23.082 6.805 5.740 1.00 95.94 157 ASN A C 1
ATOM 1212 O O . ASN A 1 157 ? -24.302 6.930 5.649 1.00 95.94 157 ASN A O 1
ATOM 1216 N N . ALA A 1 158 ? -22.403 7.148 6.837 1.00 94.75 158 ALA A N 1
ATOM 1217 C CA . ALA A 1 158 ? -23.034 7.717 8.025 1.00 94.75 158 ALA A CA 1
ATOM 1218 C C . ALA A 1 158 ? -23.670 9.083 7.730 1.00 94.75 158 ALA A C 1
ATOM 1220 O O . ALA A 1 158 ? -24.838 9.291 8.050 1.00 94.75 158 ALA A O 1
ATOM 1221 N N . LEU A 1 159 ? -22.945 9.974 7.041 1.00 96.94 159 LEU A N 1
ATOM 1222 C CA . LEU A 1 159 ? -23.473 11.270 6.601 1.00 96.94 159 LEU A CA 1
ATOM 1223 C C . LEU A 1 159 ? -24.695 11.097 5.691 1.00 96.94 159 LEU A C 1
ATOM 1225 O O . LEU A 1 159 ? -25.726 11.728 5.909 1.00 96.94 159 LEU A O 1
ATOM 1229 N N . SER A 1 160 ? -24.613 10.190 4.711 1.00 96.88 160 SER A N 1
ATOM 1230 C CA . SER A 1 160 ? -25.731 9.892 3.811 1.00 96.88 160 SER A CA 1
ATOM 1231 C C . SER A 1 160 ? -26.966 9.377 4.556 1.00 96.88 160 SER A C 1
ATOM 1233 O O . SER A 1 160 ? -28.086 9.730 4.190 1.00 96.88 160 SER A O 1
ATOM 1235 N N . LEU A 1 161 ? -26.780 8.552 5.593 1.00 96.75 161 LEU A N 1
ATOM 1236 C CA . LEU A 1 161 ? -27.875 8.055 6.423 1.00 96.75 161 LEU A CA 1
ATOM 1237 C C . LEU A 1 161 ? -28.481 9.167 7.287 1.00 96.75 161 LEU A C 1
ATOM 1239 O O . LEU A 1 161 ? -29.701 9.291 7.303 1.00 96.75 161 LEU A O 1
ATOM 1243 N N . SER A 1 162 ? -27.659 10.001 7.935 1.00 97.19 162 SER A N 1
ATOM 1244 C CA . SER A 1 162 ? -28.135 11.141 8.739 1.00 97.19 162 SER A CA 1
ATOM 1245 C C . SER A 1 162 ? -29.046 12.049 7.915 1.00 97.19 162 SER A C 1
ATOM 1247 O O . SER A 1 162 ? -30.191 12.288 8.287 1.00 97.19 162 SER A O 1
ATOM 1249 N N . SER A 1 163 ? -28.604 12.434 6.713 1.00 96.81 163 SER A N 1
ATOM 1250 C CA . SER A 1 163 ? -29.394 13.282 5.811 1.00 96.81 163 SER A CA 1
ATOM 1251 C C . SER A 1 163 ? -30.701 12.643 5.320 1.00 96.81 163 SER A C 1
ATOM 1253 O O . SER A 1 163 ? -31.570 13.357 4.822 1.00 96.81 163 SER A O 1
ATOM 1255 N N . LYS A 1 164 ? -30.849 11.311 5.392 1.00 96.12 164 LYS A N 1
ATOM 1256 C CA . LYS A 1 164 ? -32.112 10.618 5.080 1.00 96.12 164 LYS A CA 1
ATOM 1257 C C . LYS A 1 164 ? -33.077 10.605 6.264 1.00 96.12 164 LYS A C 1
ATOM 1259 O O . LYS A 1 164 ? -34.273 10.576 6.019 1.00 96.12 164 LYS A O 1
ATOM 1264 N N . LEU A 1 165 ? -32.568 10.584 7.496 1.00 96.50 165 LEU A N 1
ATOM 1265 C CA . LEU A 1 165 ? -33.372 10.526 8.723 1.00 96.50 165 LEU A CA 1
ATOM 1266 C C . LEU A 1 165 ? -33.888 11.902 9.170 1.00 96.50 165 LEU A C 1
ATOM 1268 O O . LEU A 1 165 ? -34.870 11.972 9.896 1.00 96.50 165 LEU A O 1
ATOM 1272 N N . GLU A 1 166 ? -33.237 12.984 8.744 1.00 93.38 166 GLU A N 1
ATOM 1273 C CA . GLU A 1 166 ? -33.669 14.371 8.990 1.00 93.38 166 GLU A CA 1
ATOM 1274 C C . GLU A 1 166 ? -34.820 14.836 8.073 1.00 93.38 166 GLU A C 1
ATOM 1276 O O . GLU A 1 166 ? -35.272 15.975 8.188 1.00 93.38 166 GLU A O 1
ATOM 1281 N N . ARG A 1 167 ? -35.273 13.985 7.144 1.00 64.62 167 ARG A N 1
ATOM 1282 C CA . ARG A 1 167 ? -36.397 14.248 6.231 1.00 64.62 167 ARG A CA 1
ATOM 1283 C C . ARG A 1 167 ? -37.676 13.611 6.747 1.00 64.62 167 ARG A C 1
ATOM 1285 O O . ARG A 1 167 ? -38.729 14.260 6.578 1.00 64.62 167 ARG A O 1
#

pLDDT: mean 94.85, std 3.86, range [64.62, 98.62]

Secondary structure (DSSP, 8-state):
--HHHHHHHHHHHHHH-TT---HHHHHHHHH-HHHHHHHHHTSTTGGGSHHHHHHHHTTS-TT--PPTT---GGGTHHHHHHHHHHHHHHHHHHT--HHHHHHHHHHHHGGGHHHHHHHHTT-S-THHHHHHHHTSSPPPHHHHHHHHHHHHHHHHHHHHHHHHHT-

Foldseek 3Di:
DDLQQLLLLLLLQCLQVVVHDDPVLLVCCQFWVVVSSVVSCPDPRNVVSPPLNVVSVVSHDPPDGGDDRGHDPVSNVSSNVNNVVSNVLVVVLVVDALVVVVVLQCVQPNPVRLQVLCVQVVHPDSVVVVCRNVVVDPDRSVSVVSSVVSVVVVVVVVVVVVVVVVD

Sequence (167 aa):
MNPETMYTLGQITRCALPDGAEPEMIDVILVQPATGLAKVMRSPTAKYAGEDLDRLVSRLPDDLSDPKGGVKIEDQGPFWLGYYQWMAAADKAKACGPAELSEAGQALYGERWQTDLARDLGIGDARRVRQWMSGDRPIPAGVWADITRILRRRGLNALSLSSKLER

Radius of gyration: 18.41 Å; chains: 1; bounding box: 56×30×50 Å